Protein AF-L1M8Z0-F1 (afdb_monomer_lite)

Structure (mmCIF, N/CA/C/O backbone):
data_AF-L1M8Z0-F1
#
_entry.id   AF-L1M8Z0-F1
#
loop_
_atom_site.group_PDB
_atom_site.id
_atom_site.type_symbol
_atom_site.label_atom_id
_atom_site.label_alt_id
_atom_site.label_comp_id
_atom_site.label_asym_id
_atom_site.label_entity_id
_atom_site.label_seq_id
_atom_site.pdbx_PDB_ins_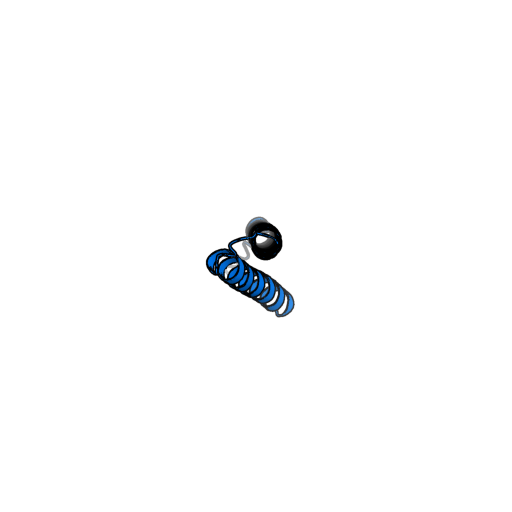code
_atom_site.Cartn_x
_atom_site.Cartn_y
_atom_site.Cartn_z
_atom_site.occupancy
_a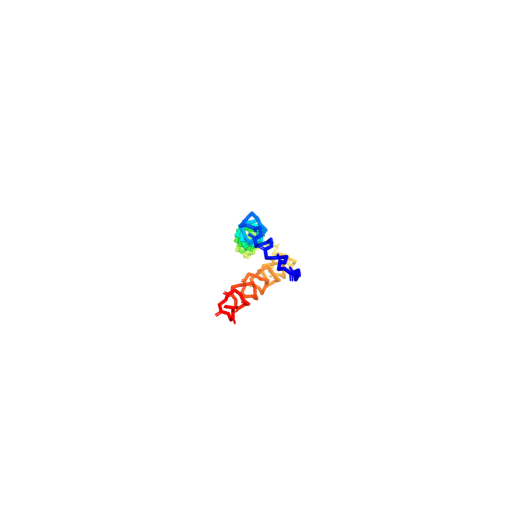tom_site.B_iso_or_equiv
_atom_site.auth_seq_id
_atom_site.auth_comp_id
_atom_site.auth_asym_id
_atom_site.auth_atom_id
_atom_site.pdbx_PDB_model_num
ATOM 1 N N . MET A 1 1 ? 22.033 -12.250 -47.258 1.00 49.16 1 MET A N 1
ATOM 2 C CA . MET A 1 1 ? 21.702 -12.941 -45.995 1.00 49.16 1 MET A CA 1
ATOM 3 C C . MET A 1 1 ? 21.157 -11.912 -45.023 1.00 49.16 1 MET A C 1
ATOM 5 O O . MET A 1 1 ? 21.830 -10.917 -44.800 1.00 49.16 1 MET A O 1
ATOM 9 N N . ALA A 1 2 ? 19.931 -12.096 -44.533 1.00 57.75 2 ALA A N 1
ATOM 10 C CA . ALA A 1 2 ? 19.312 -11.190 -43.572 1.00 57.75 2 ALA A CA 1
ATOM 11 C C . ALA A 1 2 ? 19.753 -11.571 -42.155 1.00 57.75 2 ALA A C 1
ATOM 13 O O . ALA A 1 2 ? 19.380 -12.635 -41.669 1.00 57.75 2 ALA A O 1
ATOM 14 N N . ASP A 1 3 ? 20.523 -10.701 -41.510 1.00 56.16 3 ASP A N 1
ATOM 15 C CA . ASP A 1 3 ? 20.599 -10.654 -40.056 1.00 56.16 3 ASP A CA 1
ATOM 16 C C . ASP A 1 3 ? 19.922 -9.350 -39.612 1.00 56.16 3 ASP A C 1
ATOM 18 O O . ASP A 1 3 ? 20.452 -8.252 -39.769 1.00 56.16 3 ASP A O 1
ATOM 22 N N . HIS A 1 4 ? 18.699 -9.498 -39.109 1.00 57.19 4 HIS A N 1
ATOM 23 C CA . HIS A 1 4 ? 17.855 -8.426 -38.604 1.00 57.19 4 HIS A CA 1
ATOM 24 C C . HIS A 1 4 ? 17.937 -8.365 -37.069 1.00 57.19 4 HIS A C 1
ATOM 26 O O . HIS A 1 4 ? 16.915 -8.274 -36.394 1.00 57.19 4 HIS A O 1
ATOM 32 N N . ASN A 1 5 ? 19.138 -8.403 -36.492 1.00 60.31 5 ASN A N 1
ATOM 33 C CA . ASN A 1 5 ? 19.359 -8.250 -35.053 1.00 60.31 5 ASN A CA 1
ATOM 34 C C . ASN A 1 5 ? 19.202 -6.785 -34.595 1.00 60.31 5 ASN A C 1
ATOM 36 O O . ASN A 1 5 ? 20.123 -6.150 -34.089 1.00 60.31 5 ASN A O 1
ATOM 40 N N . ASN A 1 6 ? 17.992 -6.234 -34.739 1.00 58.81 6 ASN A N 1
ATOM 41 C CA . ASN A 1 6 ? 17.592 -4.989 -34.085 1.00 58.81 6 ASN A CA 1
ATOM 42 C C . ASN A 1 6 ? 17.216 -5.296 -32.627 1.00 58.81 6 ASN A C 1
ATOM 44 O O . ASN A 1 6 ? 16.043 -5.280 -32.253 1.00 58.81 6 ASN A O 1
ATOM 48 N N . HIS A 1 7 ? 18.208 -5.637 -31.805 1.00 58.84 7 HIS A N 1
ATOM 49 C CA . HIS A 1 7 ? 18.032 -5.720 -30.359 1.00 58.84 7 HIS A CA 1
ATOM 50 C C . HIS A 1 7 ? 17.862 -4.286 -29.850 1.00 58.84 7 HIS A C 1
ATOM 52 O O . HIS A 1 7 ? 18.843 -3.604 -29.586 1.00 58.84 7 HIS A O 1
ATOM 58 N N . ARG A 1 8 ? 16.623 -3.777 -29.805 1.00 62.69 8 ARG A N 1
ATOM 59 C CA . ARG A 1 8 ? 16.330 -2.408 -29.358 1.00 62.69 8 ARG A CA 1
ATOM 60 C C . ARG A 1 8 ? 16.535 -2.333 -27.842 1.00 62.69 8 ARG A C 1
ATOM 62 O O . ARG A 1 8 ? 15.642 -2.765 -27.107 1.00 62.69 8 ARG A O 1
ATOM 69 N N . PRO A 1 9 ? 17.642 -1.755 -27.335 1.00 60.28 9 PRO A N 1
ATOM 70 C CA . PRO A 1 9 ? 17.900 -1.697 -25.892 1.00 60.28 9 PRO A CA 1
ATOM 71 C C . PRO A 1 9 ? 16.774 -0.967 -25.139 1.00 60.28 9 PRO A C 1
ATOM 73 O O . PRO A 1 9 ? 16.441 -1.313 -24.006 1.00 60.28 9 PRO A O 1
ATOM 76 N N . GLY A 1 10 ? 16.103 -0.023 -25.809 1.00 67.00 10 GLY A N 1
ATOM 77 C CA . GLY A 1 10 ? 14.963 0.702 -25.255 1.00 67.00 10 GLY A CA 1
ATOM 78 C C . GLY A 1 10 ? 13.735 -0.165 -24.958 1.00 67.00 10 GLY A C 1
ATOM 79 O O . GLY A 1 10 ? 12.931 0.208 -24.111 1.00 67.00 10 GLY A O 1
ATOM 80 N N . GLU A 1 11 ? 13.554 -1.322 -25.597 1.00 74.44 11 GLU A N 1
ATOM 81 C CA . GLU A 1 11 ? 12.349 -2.135 -25.395 1.00 74.44 11 GLU A CA 1
ATOM 82 C C . GLU A 1 11 ? 12.409 -2.936 -24.088 1.00 74.44 11 GLU A C 1
ATOM 84 O O . GLU A 1 11 ? 11.438 -2.964 -23.330 1.00 74.44 11 GLU A O 1
ATOM 89 N N . GLN A 1 12 ? 13.577 -3.501 -23.767 1.00 77.00 12 GLN A N 1
ATOM 90 C CA . GLN A 1 12 ? 13.815 -4.142 -22.472 1.00 77.00 12 GLN A CA 1
ATOM 91 C C . GLN A 1 12 ? 13.830 -3.115 -21.334 1.00 77.00 12 GLN A C 1
ATOM 93 O O . GLN A 1 12 ? 13.218 -3.343 -20.291 1.00 77.00 12 GLN A O 1
ATOM 98 N N . GLN A 1 13 ? 14.444 -1.948 -21.553 1.00 82.31 13 GLN A N 1
ATOM 99 C CA . GLN A 1 13 ? 14.459 -0.873 -20.561 1.00 82.31 13 GLN A CA 1
ATOM 100 C C . GLN A 1 13 ? 13.052 -0.332 -20.269 1.00 82.31 13 GLN A C 1
ATOM 102 O O . GLN A 1 13 ? 12.704 -0.134 -19.107 1.00 82.31 13 GLN A O 1
ATOM 107 N N . ARG A 1 14 ? 12.208 -0.157 -21.296 1.00 82.94 14 ARG A N 1
ATOM 108 C CA . ARG A 1 14 ? 10.797 0.233 -21.123 1.00 82.94 14 ARG A CA 1
ATOM 109 C C . ARG A 1 14 ? 10.006 -0.815 -20.353 1.00 82.94 14 ARG A C 1
ATOM 111 O O . ARG A 1 14 ? 9.268 -0.453 -19.443 1.00 82.94 14 ARG A O 1
ATOM 118 N N . LYS A 1 15 ? 10.176 -2.100 -20.682 1.00 83.25 15 LYS A N 1
ATOM 119 C CA . LYS A 1 15 ? 9.533 -3.201 -19.948 1.00 83.25 15 LYS A CA 1
ATOM 120 C C . LYS A 1 15 ? 9.943 -3.208 -18.478 1.00 83.25 15 LYS A C 1
ATOM 122 O O . LYS A 1 15 ? 9.080 -3.358 -17.620 1.00 83.25 15 LYS A O 1
ATOM 127 N N . LYS A 1 16 ? 11.228 -2.983 -18.189 1.00 84.50 16 LYS A N 1
ATOM 128 C CA . LYS A 1 16 ? 11.733 -2.874 -16.818 1.00 84.50 16 LYS A CA 1
ATOM 129 C C . LYS A 1 16 ? 11.128 -1.678 -16.081 1.00 84.50 16 LYS A C 1
ATOM 131 O O . LYS A 1 16 ? 10.625 -1.854 -14.982 1.00 84.50 16 LYS A O 1
ATOM 136 N N . LEU A 1 17 ? 11.097 -0.495 -16.698 1.00 87.88 17 LEU A N 1
ATOM 137 C CA . LEU A 1 17 ? 10.477 0.693 -16.098 1.00 87.88 17 LEU A CA 1
ATOM 138 C C . LEU A 1 17 ? 8.979 0.497 -15.828 1.00 87.88 17 LEU A C 1
ATOM 140 O O . LEU A 1 17 ? 8.486 0.908 -14.779 1.00 87.88 17 LEU A O 1
ATOM 144 N N . MET A 1 18 ? 8.255 -0.133 -16.760 1.00 89.88 18 MET A N 1
ATOM 145 C CA . MET A 1 18 ? 6.840 -0.459 -16.572 1.00 89.88 18 MET A CA 1
ATOM 146 C C . MET A 1 18 ? 6.652 -1.419 -15.401 1.00 89.88 18 MET A C 1
ATOM 148 O O . MET A 1 18 ? 5.792 -1.164 -14.566 1.00 89.88 18 MET A O 1
ATOM 152 N N . TRP A 1 19 ? 7.469 -2.471 -15.303 1.00 86.25 19 TRP A N 1
ATOM 153 C CA . TRP A 1 19 ? 7.429 -3.401 -14.174 1.00 86.25 19 TRP A CA 1
ATOM 154 C C . TRP A 1 19 ? 7.751 -2.724 -12.844 1.00 86.25 19 TRP A C 1
ATOM 156 O O . TRP A 1 19 ? 6.974 -2.868 -11.905 1.00 86.25 19 TRP A O 1
ATOM 166 N N . ASP A 1 20 ? 8.827 -1.938 -12.779 1.00 83.12 20 ASP A N 1
ATOM 167 C CA . ASP A 1 20 ? 9.221 -1.202 -11.572 1.00 83.12 20 ASP A CA 1
ATOM 168 C C . ASP A 1 20 ? 8.084 -0.261 -11.115 1.00 83.12 20 ASP A C 1
ATOM 170 O O . ASP A 1 20 ? 7.739 -0.209 -9.933 1.00 83.12 20 ASP A O 1
ATOM 174 N N . THR A 1 21 ? 7.425 0.417 -12.063 1.00 88.00 21 THR A N 1
ATOM 175 C CA . THR A 1 21 ? 6.276 1.296 -11.783 1.00 88.00 21 THR A CA 1
ATOM 176 C C . THR A 1 21 ? 5.053 0.508 -11.317 1.00 88.00 21 THR A C 1
ATOM 178 O O . THR A 1 21 ? 4.394 0.911 -10.361 1.00 88.00 21 THR A O 1
ATOM 181 N N . LEU A 1 22 ? 4.744 -0.619 -11.964 1.00 85.62 22 LEU A N 1
ATOM 182 C CA . LEU A 1 22 ? 3.597 -1.461 -11.620 1.00 85.62 22 LEU A CA 1
ATOM 183 C C . LEU A 1 22 ? 3.748 -2.036 -10.206 1.00 85.62 22 LEU A C 1
ATOM 185 O O . LEU A 1 22 ? 2.804 -2.006 -9.421 1.00 85.62 22 LEU A O 1
ATOM 189 N N . VAL A 1 23 ? 4.951 -2.508 -9.870 1.00 80.25 23 VAL A N 1
ATOM 190 C CA . VAL A 1 23 ? 5.298 -3.018 -8.537 1.00 80.25 23 VAL A CA 1
ATOM 191 C C . VAL A 1 23 ? 5.148 -1.913 -7.494 1.00 80.25 23 VAL A C 1
ATOM 193 O O . VAL A 1 23 ? 4.483 -2.125 -6.481 1.00 80.25 23 VAL A O 1
ATOM 196 N N . GLY A 1 24 ? 5.716 -0.729 -7.749 1.00 77.00 24 GLY A N 1
ATOM 197 C CA . GLY A 1 24 ? 5.605 0.416 -6.845 1.00 77.00 24 GLY A CA 1
ATOM 198 C C . GLY A 1 24 ? 4.156 0.857 -6.627 1.00 77.00 24 GLY A C 1
ATOM 199 O O . GLY A 1 24 ? 3.740 1.073 -5.490 1.00 77.00 24 GLY A O 1
ATOM 200 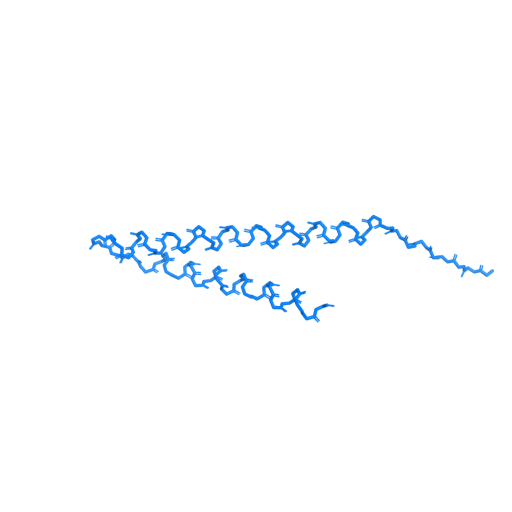N N . PHE A 1 25 ? 3.364 0.919 -7.699 1.00 80.56 25 PHE A N 1
ATOM 201 C CA . PHE A 1 25 ? 1.949 1.279 -7.647 1.00 80.56 25 PHE A CA 1
ATOM 202 C C . PHE A 1 25 ? 1.139 0.270 -6.823 1.00 80.56 25 PHE A C 1
ATOM 204 O O . PHE A 1 25 ? 0.477 0.650 -5.860 1.00 80.56 25 PHE A O 1
ATOM 211 N N . VAL A 1 26 ? 1.236 -1.025 -7.141 1.00 79.00 26 VAL A N 1
ATOM 212 C CA . VAL A 1 26 ? 0.521 -2.083 -6.406 1.00 79.00 26 VAL A CA 1
ATOM 213 C C . VAL A 1 26 ? 0.947 -2.113 -4.935 1.00 79.00 26 VAL A C 1
ATOM 215 O O . VAL A 1 26 ? 0.091 -2.190 -4.054 1.00 79.00 26 VAL A O 1
ATOM 218 N N . GLY A 1 27 ? 2.248 -1.990 -4.655 1.00 75.19 27 GLY A N 1
ATOM 219 C CA . GLY A 1 27 ? 2.778 -1.952 -3.292 1.00 75.19 27 GLY A CA 1
ATOM 220 C C . GLY A 1 27 ? 2.271 -0.758 -2.478 1.00 75.19 27 GLY A C 1
ATOM 221 O O . GLY A 1 27 ? 1.905 -0.921 -1.315 1.00 75.19 27 GLY A O 1
ATOM 222 N N . PHE A 1 28 ? 2.182 0.428 -3.088 1.00 76.69 28 PHE A N 1
ATOM 223 C CA . PHE A 1 28 ? 1.675 1.630 -2.425 1.00 76.69 28 PHE A CA 1
ATOM 224 C C . PHE A 1 28 ? 0.196 1.505 -2.038 1.00 76.69 28 PHE A C 1
ATOM 226 O O . PHE A 1 28 ? -0.171 1.777 -0.894 1.00 76.69 28 PHE A O 1
ATOM 233 N N . PHE A 1 29 ? -0.657 1.036 -2.953 1.00 75.62 29 PHE A N 1
ATOM 234 C CA . PHE A 1 29 ? -2.071 0.821 -2.639 1.00 75.62 29 PHE A CA 1
ATOM 235 C C . PHE A 1 29 ? -2.259 -0.285 -1.594 1.00 75.62 29 PHE A C 1
ATOM 237 O O . PHE A 1 29 ? -3.070 -0.121 -0.682 1.00 75.62 29 PHE A O 1
ATOM 244 N N . ALA A 1 30 ? -1.466 -1.360 -1.650 1.00 74.75 30 ALA A N 1
ATOM 245 C CA . ALA A 1 30 ? -1.462 -2.390 -0.612 1.00 74.75 30 ALA A CA 1
ATOM 246 C C . ALA A 1 30 ? -1.127 -1.834 0.772 1.00 74.75 30 ALA A C 1
ATOM 248 O O . ALA A 1 30 ? -1.840 -2.120 1.734 1.00 74.75 30 ALA A O 1
ATOM 249 N N . PHE A 1 31 ? -0.111 -0.979 0.863 1.00 74.44 31 PHE A N 1
ATOM 250 C CA . PHE A 1 31 ? 0.237 -0.290 2.099 1.00 74.44 31 PHE A CA 1
ATOM 251 C C . PHE A 1 31 ? -0.912 0.587 2.626 1.00 74.44 31 PHE A C 1
ATOM 253 O O . PHE A 1 31 ? -1.295 0.457 3.790 1.00 74.44 31 PHE A O 1
ATOM 260 N N . LEU A 1 32 ? -1.515 1.424 1.769 1.00 73.31 32 LEU A N 1
ATOM 261 C CA . LEU A 1 32 ? -2.657 2.263 2.156 1.00 73.31 32 LEU A CA 1
ATOM 262 C C . LEU A 1 32 ? -3.840 1.436 2.663 1.00 73.31 32 LEU A C 1
ATOM 264 O O . LEU A 1 32 ? -4.510 1.826 3.619 1.00 73.31 32 LEU A O 1
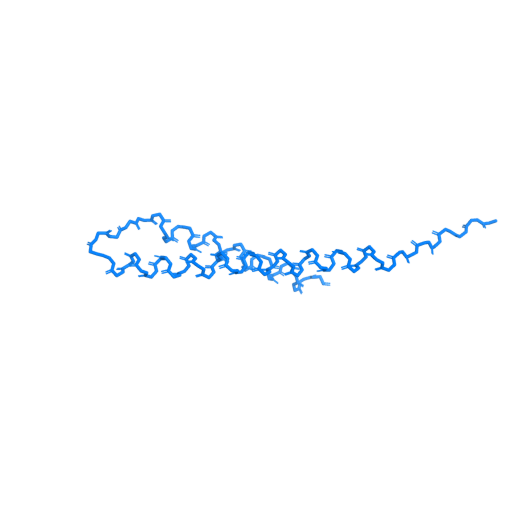ATOM 268 N N . SER A 1 33 ? -4.086 0.280 2.057 1.00 71.06 33 SER A N 1
ATOM 269 C CA . SER A 1 33 ? -5.194 -0.567 2.465 1.00 71.06 33 SER A CA 1
ATOM 270 C C . SER A 1 33 ? -4.971 -1.245 3.810 1.00 71.06 33 SER A C 1
ATOM 272 O O . SER A 1 33 ? -5.925 -1.384 4.572 1.00 71.06 33 SER A O 1
ATOM 274 N N . VAL A 1 34 ? -3.734 -1.628 4.138 1.00 69.00 34 VAL A N 1
ATOM 275 C CA . VAL A 1 34 ? -3.396 -2.125 5.481 1.00 69.00 34 VAL A CA 1
ATOM 276 C C . VAL A 1 34 ? -3.634 -1.034 6.525 1.00 69.00 34 VAL A C 1
ATOM 278 O O . VAL A 1 34 ? -4.259 -1.307 7.548 1.00 69.00 34 VAL A O 1
ATOM 281 N N . ILE A 1 35 ? -3.217 0.209 6.250 1.00 72.88 35 ILE A N 1
ATOM 282 C CA . ILE A 1 35 ? -3.506 1.350 7.133 1.00 72.88 35 ILE A CA 1
ATOM 283 C C . ILE A 1 35 ? -5.019 1.502 7.328 1.00 72.88 35 ILE A C 1
ATOM 285 O O . ILE A 1 35 ? -5.475 1.597 8.465 1.00 72.88 35 ILE A O 1
ATOM 289 N N . GLN A 1 36 ? -5.807 1.477 6.248 1.00 69.19 36 GLN A N 1
ATOM 290 C CA . GLN A 1 36 ? -7.268 1.571 6.344 1.00 69.19 36 GLN A CA 1
ATOM 291 C C . GLN A 1 36 ? -7.879 0.432 7.166 1.00 69.19 36 GLN A C 1
ATOM 293 O O . GLN A 1 36 ? -8.772 0.685 7.971 1.00 69.19 36 GLN A O 1
ATOM 298 N N . ALA A 1 37 ? -7.393 -0.802 7.017 1.00 69.56 37 ALA A N 1
ATOM 299 C CA . ALA A 1 37 ? -7.862 -1.934 7.810 1.00 69.56 37 ALA A CA 1
ATOM 300 C C . ALA A 1 37 ? -7.560 -1.763 9.307 1.00 69.56 37 ALA A C 1
ATOM 302 O O . ALA A 1 37 ? -8.435 -2.031 10.127 1.00 69.56 37 ALA A O 1
ATOM 303 N N . VAL A 1 38 ? -6.368 -1.270 9.664 1.00 72.75 38 VAL A N 1
ATOM 304 C CA . VAL A 1 38 ? -5.995 -0.990 11.063 1.00 72.75 38 VAL A CA 1
ATOM 305 C C . VAL A 1 38 ? -6.845 0.141 11.643 1.00 72.75 38 VAL A C 1
ATOM 307 O O . VAL A 1 38 ? -7.399 -0.012 12.726 1.00 72.75 38 VAL A O 1
ATOM 310 N N . LEU A 1 39 ? -7.002 1.255 10.920 1.00 69.31 39 LEU A N 1
ATOM 311 C CA . LEU A 1 39 ? -7.828 2.385 11.368 1.00 69.31 39 LEU A CA 1
ATOM 312 C C . LEU A 1 39 ? -9.295 1.982 11.567 1.00 69.31 39 LEU A C 1
ATOM 314 O O . LEU A 1 39 ? -9.932 2.380 12.541 1.00 69.31 39 LEU A O 1
ATOM 318 N N . ASN A 1 40 ? -9.822 1.154 10.670 1.00 72.62 40 ASN A N 1
ATOM 319 C CA . ASN A 1 40 ? -11.170 0.618 10.777 1.00 72.62 40 ASN A CA 1
ATOM 320 C C . ASN A 1 40 ? -11.315 -0.419 11.909 1.00 72.62 40 ASN A C 1
ATOM 322 O O . ASN A 1 40 ? -12.354 -0.457 12.553 1.00 72.62 40 ASN A O 1
ATOM 326 N N . LEU A 1 41 ? -10.281 -1.210 12.219 1.00 71.25 41 LEU A N 1
ATOM 327 C CA . LEU A 1 41 ? -10.293 -2.122 13.373 1.00 71.25 41 LEU A CA 1
ATOM 328 C C . LEU A 1 41 ? -10.354 -1.371 14.713 1.00 71.25 41 LEU A C 1
ATOM 330 O O . LEU A 1 41 ? -10.946 -1.862 15.668 1.00 71.25 41 LEU A O 1
ATOM 334 N N . LEU A 1 42 ? -9.746 -0.184 14.777 1.00 79.94 42 LEU A N 1
ATOM 335 C CA . LEU A 1 42 ? -9.787 0.700 15.945 1.00 79.94 42 LEU A CA 1
ATOM 336 C C . LEU A 1 42 ? -11.055 1.570 15.993 1.00 79.94 42 LEU A C 1
ATOM 338 O O . LEU A 1 42 ? -11.245 2.321 16.950 1.00 79.94 42 LEU A O 1
ATOM 342 N N . SER A 1 43 ? -11.906 1.499 14.964 1.00 72.81 43 SER A N 1
ATOM 343 C CA . SER A 1 43 ? -13.152 2.259 14.910 1.00 72.81 43 SER A CA 1
ATOM 344 C C . SER A 1 43 ? -14.246 1.579 15.743 1.00 72.81 43 SER A C 1
ATOM 346 O O . SER A 1 43 ? -14.324 0.352 15.772 1.00 72.81 43 SER A O 1
ATOM 348 N N . PRO A 1 44 ? -15.118 2.358 16.408 1.00 72.06 44 PRO A N 1
ATOM 349 C CA . PRO A 1 44 ? -16.164 1.822 17.281 1.00 72.06 44 PRO A CA 1
ATOM 350 C C . PRO A 1 44 ? -17.238 1.015 16.533 1.00 72.06 44 PRO A C 1
ATOM 352 O O . PRO A 1 44 ? -17.843 0.124 17.121 1.00 72.06 44 PRO A O 1
ATOM 355 N N . GLU A 1 45 ? -17.432 1.274 15.236 1.00 73.25 45 GLU A N 1
ATOM 356 C CA . GLU A 1 45 ? -18.257 0.460 14.336 1.00 73.25 45 GLU A CA 1
ATOM 357 C C . GLU A 1 45 ? -17.403 -0.041 13.156 1.00 73.25 45 GLU A C 1
ATOM 359 O O . GLU A 1 45 ? -17.309 0.628 12.123 1.00 73.25 45 GLU A O 1
ATOM 364 N N . PRO A 1 46 ? -16.717 -1.187 13.301 1.00 63.84 46 PRO A N 1
ATOM 365 C CA . PRO A 1 46 ? -15.805 -1.686 12.280 1.00 63.84 46 PRO A CA 1
ATOM 366 C C . PRO A 1 46 ? -16.574 -2.257 11.079 1.00 63.84 46 PRO A C 1
ATOM 368 O O . PRO A 1 46 ? -17.347 -3.209 11.201 1.00 63.84 46 PRO A O 1
ATOM 371 N N . ALA A 1 47 ? -16.324 -1.720 9.884 1.00 71.94 47 ALA A N 1
ATOM 372 C CA . ALA A 1 47 ? -16.877 -2.249 8.637 1.00 71.94 47 ALA A CA 1
ATOM 373 C C . ALA A 1 47 ? -16.011 -3.399 8.088 1.00 71.94 47 ALA A C 1
ATOM 375 O O . ALA A 1 47 ? -14.799 -3.401 8.241 1.00 71.94 47 ALA A O 1
ATOM 376 N N . VAL A 1 48 ? -16.571 -4.389 7.391 1.00 68.44 48 VAL A N 1
ATOM 377 C CA . VAL A 1 48 ? -15.763 -5.531 6.893 1.00 68.44 48 VAL A CA 1
ATOM 378 C C . VAL A 1 48 ? -14.960 -5.176 5.629 1.00 68.44 48 VAL A C 1
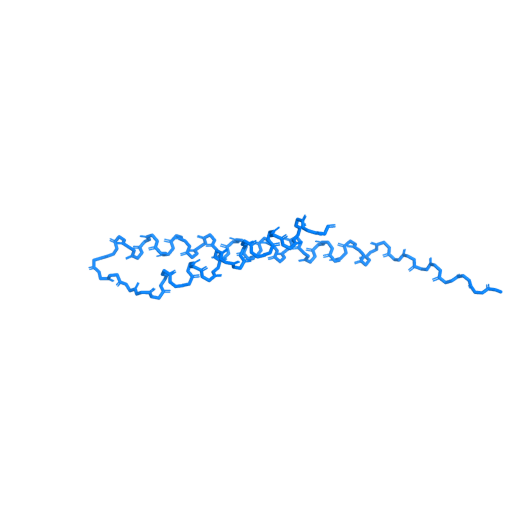ATOM 380 O O . VAL A 1 48 ? -13.886 -5.721 5.380 1.00 68.44 48 VAL A O 1
ATOM 383 N N . TRP A 1 49 ? -15.445 -4.215 4.840 1.00 67.81 49 TRP A N 1
ATOM 384 C CA . TRP A 1 49 ? -14.898 -3.886 3.520 1.00 67.81 49 TRP A CA 1
ATOM 385 C C . TRP A 1 49 ? -13.412 -3.437 3.495 1.00 67.81 49 TRP A C 1
ATOM 387 O O . TRP A 1 49 ? -12.718 -3.837 2.556 1.00 67.81 49 TRP A O 1
ATOM 397 N N . PRO A 1 50 ? -12.861 -2.705 4.493 1.00 66.31 50 PRO A N 1
ATOM 398 C CA . PRO A 1 50 ? -11.456 -2.282 4.487 1.00 66.31 50 PRO A CA 1
ATOM 399 C C . PRO A 1 50 ? -10.487 -3.447 4.716 1.00 66.31 50 PRO A C 1
ATOM 401 O O . PRO A 1 50 ? -9.414 -3.491 4.115 1.00 66.31 50 PRO A O 1
ATOM 404 N N . ALA A 1 51 ? -10.873 -4.426 5.542 1.00 65.25 51 ALA A N 1
ATOM 405 C CA . ALA A 1 51 ? -10.090 -5.643 5.756 1.00 65.25 51 ALA A CA 1
ATOM 406 C C . ALA A 1 51 ? -10.053 -6.509 4.486 1.00 65.25 51 ALA A C 1
ATOM 408 O O . ALA A 1 51 ? -9.000 -7.034 4.121 1.00 65.25 51 ALA A O 1
ATOM 409 N N . THR A 1 52 ? -11.175 -6.596 3.764 1.00 63.69 52 THR A N 1
ATOM 410 C CA . THR A 1 52 ? -11.253 -7.295 2.474 1.00 63.69 52 THR A CA 1
ATOM 411 C C . THR A 1 52 ? -10.386 -6.618 1.411 1.00 63.69 52 THR A C 1
ATOM 413 O O . THR A 1 52 ? -9.652 -7.303 0.700 1.00 63.69 52 THR A O 1
ATOM 416 N N . LEU A 1 53 ? -10.404 -5.280 1.332 1.00 67.31 53 LEU A N 1
ATOM 417 C CA . LEU A 1 53 ? -9.537 -4.521 0.423 1.00 67.31 53 LEU A CA 1
ATOM 418 C C . LEU A 1 53 ? -8.048 -4.769 0.738 1.00 67.31 53 LEU A C 1
ATOM 420 O O . LEU A 1 53 ? -7.253 -5.003 -0.176 1.00 67.31 53 LEU A O 1
ATOM 424 N N . ALA A 1 54 ? -7.689 -4.802 2.027 1.00 65.81 54 ALA A N 1
ATOM 425 C CA . ALA A 1 54 ? -6.311 -5.021 2.467 1.00 65.81 54 ALA A CA 1
ATOM 426 C C . ALA A 1 54 ? -5.816 -6.412 2.091 1.00 65.81 54 ALA A C 1
ATOM 428 O O . ALA A 1 54 ? -4.718 -6.552 1.556 1.00 65.81 54 ALA A O 1
ATOM 429 N N . LEU A 1 55 ? -6.652 -7.430 2.298 1.00 67.69 55 LEU A N 1
ATOM 430 C CA . LEU A 1 55 ? -6.350 -8.800 1.903 1.00 67.69 55 LEU A CA 1
ATOM 431 C C . LEU A 1 55 ? -6.115 -8.910 0.389 1.00 67.69 55 LEU A C 1
ATOM 433 O O . LEU A 1 55 ? -5.123 -9.504 -0.031 1.00 67.69 55 LEU A O 1
ATOM 437 N N . VAL A 1 56 ? -6.980 -8.299 -0.430 1.00 75.00 56 VAL A N 1
ATOM 438 C CA . VAL A 1 56 ? -6.849 -8.315 -1.898 1.00 75.00 56 VAL A CA 1
ATOM 439 C C . VAL A 1 56 ? -5.540 -7.666 -2.342 1.00 75.00 56 VAL A C 1
ATOM 441 O O . VAL A 1 56 ? -4.827 -8.224 -3.178 1.00 75.00 56 VAL A O 1
ATOM 444 N N . LEU A 1 57 ? -5.184 -6.517 -1.770 1.00 66.31 57 LEU A N 1
ATOM 445 C CA . LEU A 1 57 ? -3.978 -5.805 -2.176 1.00 66.31 57 LEU A CA 1
ATOM 446 C C . LEU A 1 57 ? -2.690 -6.453 -1.644 1.00 66.31 57 LEU A C 1
ATOM 448 O O . LEU A 1 57 ? -1.686 -6.454 -2.353 1.00 66.31 57 LEU A O 1
ATOM 452 N N . VAL A 1 58 ? -2.712 -7.076 -0.460 1.00 72.81 58 VAL A N 1
ATOM 453 C CA . VAL A 1 58 ? -1.597 -7.908 0.029 1.00 72.81 58 VAL A CA 1
ATOM 454 C C . VAL A 1 58 ? -1.393 -9.121 -0.880 1.00 72.81 58 VAL A C 1
ATOM 456 O O . VAL A 1 58 ? -0.261 -9.393 -1.279 1.00 72.81 58 VAL A O 1
ATOM 459 N N . ILE A 1 59 ? -2.466 -9.818 -1.271 1.00 71.94 59 ILE A N 1
ATOM 460 C CA . ILE A 1 59 ? -2.387 -10.935 -2.224 1.00 71.94 59 ILE A CA 1
ATOM 461 C C . ILE A 1 59 ? -1.815 -10.456 -3.564 1.00 71.94 59 ILE A C 1
ATOM 463 O O . ILE A 1 59 ? -0.922 -11.106 -4.109 1.00 71.94 59 ILE A O 1
ATOM 467 N N . ALA A 1 60 ? -2.267 -9.308 -4.078 1.00 69.38 60 ALA A N 1
ATOM 468 C CA . ALA A 1 60 ? -1.735 -8.723 -5.307 1.00 69.38 60 ALA A CA 1
ATOM 469 C C . ALA A 1 60 ? -0.235 -8.395 -5.189 1.00 69.38 60 ALA A C 1
ATOM 471 O O . ALA A 1 60 ? 0.546 -8.789 -6.055 1.00 69.38 60 ALA A O 1
ATOM 472 N N . ALA A 1 61 ? 0.192 -7.752 -4.098 1.00 69.88 61 ALA A N 1
ATOM 473 C CA . ALA A 1 61 ? 1.594 -7.410 -3.858 1.00 69.88 61 ALA A CA 1
ATOM 474 C C . ALA A 1 61 ? 2.488 -8.658 -3.734 1.00 69.88 61 ALA A C 1
ATOM 476 O O . ALA A 1 61 ? 3.551 -8.722 -4.356 1.00 69.88 61 ALA A O 1
ATOM 477 N N . VAL A 1 62 ? 2.044 -9.684 -2.997 1.00 72.50 62 VAL A N 1
ATOM 478 C CA . VAL A 1 62 ? 2.769 -10.960 -2.858 1.00 72.50 62 VAL A CA 1
ATOM 479 C C . VAL A 1 62 ? 2.843 -11.702 -4.192 1.00 72.50 62 VAL A C 1
ATOM 481 O O . VAL A 1 62 ? 3.889 -12.260 -4.522 1.00 72.50 62 VAL A O 1
ATOM 484 N N . THR A 1 63 ? 1.769 -11.685 -4.984 1.00 73.56 63 THR A N 1
ATOM 485 C CA . THR A 1 63 ? 1.727 -12.324 -6.308 1.00 73.56 63 THR A CA 1
ATOM 486 C C . THR A 1 63 ? 2.714 -11.658 -7.262 1.00 73.56 63 THR A C 1
ATOM 488 O O . THR A 1 63 ? 3.511 -12.345 -7.897 1.00 73.56 63 THR A O 1
ATOM 491 N N . VAL A 1 64 ? 2.733 -10.323 -7.303 1.0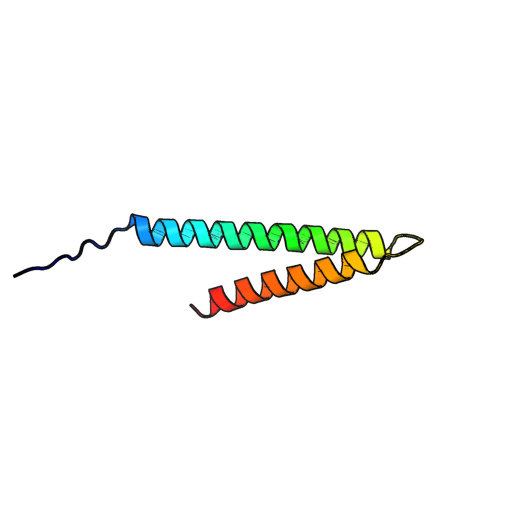0 74.56 64 VAL A N 1
ATOM 492 C CA . VAL A 1 64 ? 3.683 -9.544 -8.111 1.00 74.56 64 VAL A CA 1
ATOM 493 C C . VAL A 1 64 ? 5.127 -9.817 -7.684 1.00 74.56 64 VAL A C 1
ATOM 495 O O . VAL A 1 64 ? 5.973 -10.114 -8.528 1.00 74.56 64 VAL A O 1
ATOM 498 N N . TRP A 1 65 ? 5.410 -9.792 -6.379 1.00 76.50 65 TRP A N 1
ATOM 499 C CA . TRP A 1 65 ? 6.740 -10.097 -5.849 1.00 76.50 65 TRP A CA 1
ATOM 500 C C . TRP A 1 65 ? 7.189 -11.526 -6.172 1.00 76.50 65 TRP A C 1
ATOM 502 O O . TRP A 1 65 ? 8.343 -11.754 -6.532 1.00 76.50 65 TRP A O 1
ATOM 512 N N . ARG A 1 66 ? 6.277 -12.500 -6.076 1.00 76.81 66 ARG A N 1
ATOM 513 C CA . ARG A 1 66 ? 6.586 -13.905 -6.349 1.00 76.81 66 ARG A CA 1
ATOM 514 C C . ARG A 1 66 ? 6.851 -14.161 -7.831 1.00 76.81 66 ARG A C 1
ATOM 516 O O . ARG A 1 66 ? 7.801 -14.876 -8.131 1.00 76.81 66 ARG A O 1
ATOM 523 N N . ILE A 1 67 ? 6.082 -13.547 -8.731 1.00 76.94 67 ILE A N 1
ATOM 524 C CA . ILE A 1 67 ? 6.304 -13.638 -10.183 1.00 76.94 67 ILE A CA 1
ATOM 525 C C . ILE A 1 67 ? 7.645 -12.997 -10.561 1.00 76.94 67 ILE A C 1
ATOM 527 O O . ILE A 1 67 ? 8.433 -13.608 -11.281 1.00 76.94 67 ILE A O 1
ATOM 531 N N . GLY A 1 68 ? 7.946 -11.812 -10.022 1.00 68.88 68 GLY A N 1
ATOM 532 C CA . GLY A 1 68 ? 9.208 -11.112 -10.281 1.00 68.88 68 GLY A CA 1
ATOM 533 C C . GLY A 1 68 ? 10.453 -11.831 -9.751 1.00 68.88 68 GLY A C 1
ATOM 534 O O . GLY A 1 68 ? 11.545 -11.573 -10.237 1.00 68.88 68 GLY A O 1
ATOM 535 N N . ARG A 1 69 ? 10.305 -12.745 -8.782 1.00 70.25 69 ARG A N 1
ATOM 536 C CA . ARG A 1 69 ? 11.404 -13.577 -8.261 1.00 70.25 69 ARG A CA 1
ATOM 537 C C . ARG A 1 69 ? 11.593 -14.896 -9.021 1.00 70.25 69 ARG A C 1
ATOM 539 O O . ARG A 1 69 ? 12.608 -15.555 -8.832 1.00 70.25 69 ARG A O 1
ATOM 546 N N . SER A 1 70 ? 10.597 -15.315 -9.804 1.00 56.47 70 SER A N 1
ATOM 547 C CA . SER A 1 70 ? 10.641 -16.540 -10.621 1.00 56.47 70 SER A CA 1
ATOM 548 C C . SER A 1 70 ? 11.118 -16.320 -12.063 1.00 56.47 70 SER A C 1
ATOM 550 O O . SER A 1 70 ? 11.248 -17.292 -12.804 1.00 56.47 70 SER A O 1
ATOM 552 N N . LEU A 1 71 ? 11.341 -15.061 -12.446 1.00 52.34 71 LEU A N 1
ATOM 553 C CA . LEU A 1 71 ? 11.976 -14.619 -13.692 1.00 52.34 71 LEU A CA 1
ATOM 554 C C . LEU A 1 71 ? 13.467 -14.367 -13.451 1.00 52.34 71 LEU A C 1
ATOM 556 O O . LEU A 1 71 ? 14.246 -14.636 -14.389 1.00 52.34 71 LEU A O 1
#

Foldseek 3Di:
DDDPPPPPVVVVVVVVVVLVVVLVVLVVQLVVLVVVQVVLVPDPHRDCVSVVSNVVSVVVNVVSVVVVVVD

Secondary structure (DSSP, 8-state):
--------HHHHHHHHHHHHHHHHHHHHHHHHHHHHHHHHHTSSS--SHHHHHHHHHHHHHHHHHHHHHH-

pLDDT: mean 71.66, std 8.61, range [49.16, 89.88]

Sequence (71 aa):
MADHNNHRPGEQQRKKLMWDTLVGFVGFFAFLSVIQAVLNLLSPEPAVWPATLALVLVIAAVTVWRIGRSL

Radius of gyration: 19.09 Å; chains: 1; bounding box: 40×19×63 Å

Organism: NCBI:txid1035195